Protein AF-A0A8T0PDH7-F1 (afdb_monomer_lite)

Radius of gyration: 17.29 Å; chains: 1; bounding box: 43×52×40 Å

pLDDT: mean 85.31, std 11.04, range [51.62, 98.0]

Foldseek 3Di:
DKDWQWKFWPFFQDPPPFWWKADFKFKQAPVGRDGFTQAHGDLVGTDTAGPVGRTGHTDDTPDDRHHDFKIKIFDWMWTDDDDDPDDIGTPDGDIDIDTQPPQALDWDWDWDDDPGTIMIITMHHHPDDDDDDDDDDDDDPDDDDDWDWDDDPSDPDTRTPD

Organism: Panicum virgatum (NCBI:txid38727)

Secondary structure (DSSP, 8-state):
-EEEEEEEEEEES----SEEEEEEEEEE-SS--S-EEEEEE-TTSPEEEBTTB-BPPPPPPSS-B--SSEEEEEEEEEEEP-SSSPPPEEEEEEEEEEE-TT-BT-EEEEEEE-SSEEEEEEEEE-SS------------SS------EEEETTEEEEEE--

Structure (mmCIF, N/CA/C/O backbone):
data_AF-A0A8T0PDH7-F1
#
_entry.id   AF-A0A8T0PDH7-F1
#
loop_
_atom_site.group_PDB
_atom_site.id
_atom_site.type_symbol
_atom_site.label_atom_id
_atom_site.label_alt_id
_atom_site.label_comp_id
_atom_site.label_asym_id
_atom_site.label_entity_id
_atom_site.label_seq_id
_atom_site.pdbx_PDB_ins_code
_atom_site.Cartn_x
_atom_site.Cartn_y
_atom_site.Cartn_z
_atom_site.occupancy
_atom_site.B_iso_or_equiv
_atom_site.auth_seq_id
_atom_site.auth_comp_id
_atom_site.auth_asym_id
_atom_site.auth_atom_id
_atom_site.pdbx_PDB_model_num
ATOM 1 N N . MET A 1 1 ? 9.933 -1.191 -13.077 1.00 88.06 1 MET A N 1
ATOM 2 C CA . MET A 1 1 ? 8.980 -1.828 -12.136 1.00 88.06 1 MET A CA 1
ATOM 3 C C . MET A 1 1 ? 9.117 -1.206 -10.761 1.00 88.06 1 MET A C 1
ATOM 5 O O . MET A 1 1 ? 10.216 -0.822 -10.402 1.00 88.06 1 MET A O 1
ATOM 9 N N . MET A 1 2 ? 8.045 -1.130 -9.988 1.00 91.00 2 MET A N 1
ATOM 10 C CA . MET A 1 2 ? 8.053 -0.703 -8.592 1.00 91.00 2 MET A CA 1
ATOM 11 C C . MET A 1 2 ? 7.780 -1.901 -7.677 1.00 91.00 2 MET A C 1
ATOM 13 O O . MET A 1 2 ? 7.012 -2.795 -8.032 1.00 91.00 2 MET A O 1
ATOM 17 N N . GLN A 1 3 ? 8.402 -1.910 -6.501 1.00 90.19 3 GLN A N 1
ATOM 18 C CA . GLN A 1 3 ? 8.129 -2.870 -5.437 1.00 90.19 3 GLN A CA 1
ATOM 19 C C . GLN A 1 3 ? 7.955 -2.136 -4.109 1.00 90.19 3 GLN A C 1
ATOM 21 O O . GLN A 1 3 ? 8.784 -1.297 -3.765 1.00 90.19 3 GLN A O 1
ATOM 26 N N . VAL A 1 4 ? 6.887 -2.460 -3.377 1.00 92.19 4 VAL A N 1
ATOM 27 C CA . VAL A 1 4 ? 6.628 -1.964 -2.017 1.00 92.19 4 VAL A CA 1
ATOM 28 C C . VAL A 1 4 ? 7.045 -3.036 -1.016 1.00 92.19 4 VAL A C 1
ATOM 30 O O . VAL A 1 4 ? 6.654 -4.194 -1.155 1.00 92.19 4 VAL A O 1
ATOM 33 N N . PHE A 1 5 ? 7.839 -2.652 -0.021 1.00 90.44 5 PHE A N 1
ATOM 34 C CA . PHE A 1 5 ? 8.384 -3.546 1.005 1.00 90.44 5 PHE A CA 1
ATOM 35 C C . PHE A 1 5 ? 7.701 -3.390 2.355 1.00 90.44 5 PHE A C 1
ATOM 37 O O . PHE A 1 5 ? 7.649 -4.346 3.126 1.00 90.44 5 PHE A O 1
ATOM 44 N N . SER A 1 6 ? 7.195 -2.197 2.666 1.00 92.69 6 SER A N 1
ATOM 45 C CA . SER A 1 6 ? 6.523 -1.941 3.935 1.00 92.69 6 SER A CA 1
ATOM 46 C C . SER A 1 6 ? 5.495 -0.820 3.808 1.00 92.69 6 SER A C 1
ATOM 48 O O . SER A 1 6 ? 5.633 0.078 2.978 1.00 92.69 6 SER A O 1
ATOM 50 N N . LEU A 1 7 ? 4.466 -0.892 4.651 1.00 95.56 7 LEU A N 1
ATOM 51 C CA . LEU A 1 7 ? 3.530 0.188 4.942 1.00 95.56 7 LEU A CA 1
ATOM 52 C C . LEU A 1 7 ? 3.415 0.273 6.461 1.00 95.56 7 LEU A C 1
ATOM 54 O O . LEU A 1 7 ? 3.120 -0.732 7.111 1.00 95.56 7 LEU A O 1
ATOM 58 N N . ARG A 1 8 ? 3.706 1.434 7.046 1.00 93.94 8 ARG A N 1
ATOM 59 C CA . ARG A 1 8 ? 3.781 1.595 8.503 1.00 93.94 8 ARG A CA 1
ATOM 60 C C . ARG A 1 8 ? 3.189 2.922 8.929 1.00 93.94 8 ARG A C 1
ATOM 62 O O . ARG A 1 8 ? 3.525 3.956 8.365 1.00 93.94 8 ARG A O 1
ATOM 69 N N . LEU A 1 9 ? 2.364 2.908 9.966 1.00 92.00 9 LEU A N 1
ATOM 70 C CA . LEU A 1 9 ? 1.959 4.142 10.627 1.00 92.00 9 LEU A CA 1
ATOM 71 C C . LEU A 1 9 ? 3.124 4.606 11.501 1.00 92.00 9 LEU A C 1
ATOM 73 O O . LEU A 1 9 ? 3.554 3.884 12.395 1.00 92.00 9 LEU A O 1
ATOM 77 N N . SER A 1 10 ? 3.683 5.778 11.226 1.00 83.69 10 SER A N 1
ATOM 78 C CA . SER A 1 10 ? 4.801 6.331 12.001 1.00 83.69 10 SER A CA 1
ATOM 79 C C . SER A 1 10 ? 4.338 7.337 13.052 1.00 83.69 10 SER A C 1
ATOM 81 O O . SER A 1 10 ? 4.999 7.521 14.073 1.00 83.69 10 SER A O 1
ATOM 83 N N . SER A 1 11 ? 3.165 7.937 12.850 1.00 77.44 11 SER A N 1
ATOM 84 C CA . SER A 1 11 ? 2.490 8.781 13.832 1.00 77.44 11 SER A CA 1
ATOM 85 C C . SER A 1 11 ? 0.979 8.629 13.703 1.00 77.44 11 SER A C 1
ATOM 87 O O . SER A 1 11 ? 0.453 8.558 12.593 1.00 77.44 11 SER A O 1
ATOM 89 N N . TYR A 1 12 ? 0.292 8.605 14.841 1.00 78.44 12 TYR A N 1
ATOM 90 C CA . TYR A 1 12 ? -1.159 8.715 14.941 1.00 78.44 12 TYR A CA 1
ATOM 91 C C . TYR A 1 12 ? -1.484 9.518 16.205 1.00 78.44 12 TYR A C 1
ATOM 93 O O . TYR A 1 12 ? -0.990 9.182 17.287 1.00 78.44 12 TYR A O 1
ATOM 101 N N . LYS A 1 13 ? -2.241 10.618 16.076 1.00 70.75 13 LYS A N 1
ATOM 102 C CA . LYS A 1 13 ? -2.483 11.549 17.196 1.00 70.75 13 LYS A CA 1
ATOM 103 C C . LYS A 1 13 ? -3.202 10.893 18.376 1.00 70.75 13 LYS A C 1
ATOM 105 O O . LYS A 1 13 ? -2.890 11.221 19.522 1.00 70.75 13 LYS A O 1
ATOM 110 N N . SER A 1 14 ? -4.127 9.966 18.124 1.00 68.81 14 SER A N 1
ATOM 111 C CA . SER A 1 14 ? -4.799 9.229 19.196 1.00 68.81 14 SER A CA 1
ATOM 112 C C . SER A 1 14 ? -3.942 8.043 19.655 1.00 68.81 14 SER A C 1
ATOM 114 O O . SER A 1 14 ? -3.589 7.164 18.878 1.00 68.81 14 SER A O 1
ATOM 116 N N . LYS A 1 15 ? -3.583 7.998 20.942 1.00 66.44 15 LYS A N 1
ATOM 117 C CA . LYS A 1 15 ? -2.743 6.925 21.520 1.00 66.44 15 LYS A CA 1
ATOM 118 C C . LYS A 1 15 ? -3.544 5.733 22.060 1.00 66.44 15 LYS A C 1
ATOM 120 O O . LYS A 1 15 ? -3.002 4.926 22.811 1.00 66.44 15 LYS A O 1
ATOM 125 N N . SER A 1 16 ? -4.822 5.612 21.711 1.00 80.88 16 SER A N 1
ATOM 126 C CA . SER A 1 16 ? -5.702 4.541 22.191 1.00 80.88 16 SER A CA 1
ATOM 127 C C . SER A 1 16 ? -5.517 3.239 21.396 1.00 80.88 16 SER A C 1
ATOM 129 O O . SER A 1 16 ? -6.411 2.823 20.664 1.00 80.88 16 SER A O 1
ATOM 131 N N . TYR A 1 17 ? -4.347 2.609 21.503 1.00 86.81 17 TYR A N 1
ATOM 132 C CA . TYR A 1 17 ? -4.124 1.277 20.933 1.00 86.81 17 TYR A CA 1
ATOM 133 C C . TYR A 1 17 ? -4.795 0.186 21.794 1.00 86.81 17 TYR A C 1
ATOM 135 O O . TYR A 1 17 ? -4.898 0.357 23.010 1.00 86.81 17 TYR A O 1
ATOM 143 N N . PRO A 1 18 ? -5.195 -0.958 21.208 1.00 90.88 18 PRO A N 1
ATOM 144 C CA . PRO A 1 18 ? -5.134 -1.283 19.782 1.00 90.88 18 PRO A CA 1
ATOM 145 C C . PRO A 1 18 ? -6.194 -0.537 18.960 1.00 90.88 18 PRO A C 1
ATOM 147 O O . PRO A 1 18 ? -7.268 -0.215 19.461 1.00 90.88 18 PRO A O 1
ATOM 150 N N . ILE A 1 19 ? -5.896 -0.300 17.682 1.00 91.12 19 ILE A N 1
ATOM 151 C CA . ILE A 1 19 ? -6.835 0.303 16.726 1.00 91.12 19 ILE A CA 1
ATOM 152 C C . ILE A 1 19 ? -7.163 -0.677 15.603 1.00 91.12 19 ILE A C 1
ATOM 154 O O . ILE A 1 19 ? -6.291 -1.397 15.121 1.00 91.12 19 ILE A O 1
ATOM 158 N N . SER A 1 20 ? -8.426 -0.702 15.181 1.00 94.12 20 SER A N 1
ATOM 159 C CA . SER A 1 20 ? -8.892 -1.530 14.065 1.00 94.12 20 SER A CA 1
ATOM 160 C C . SER A 1 20 ? -8.883 -0.718 12.777 1.00 94.12 20 SER A C 1
ATOM 162 O O . SER A 1 20 ? -9.651 0.228 12.656 1.00 94.12 20 SER A O 1
ATOM 164 N N . ILE A 1 21 ? -8.038 -1.079 11.814 1.00 94.88 21 ILE A N 1
ATOM 165 C CA . ILE A 1 21 ? -7.848 -0.333 10.566 1.00 94.88 21 ILE A CA 1
ATOM 166 C C . ILE A 1 21 ? -8.411 -1.098 9.377 1.00 94.88 21 ILE A C 1
ATOM 168 O O . ILE A 1 21 ? -8.170 -2.295 9.216 1.00 94.88 21 ILE A O 1
ATOM 172 N N . TYR A 1 22 ? -9.114 -0.394 8.500 1.00 97.50 22 TYR A N 1
ATOM 173 C CA . TYR A 1 22 ? -9.543 -0.913 7.207 1.00 97.50 22 TYR A CA 1
ATOM 174 C C . TYR A 1 22 ? -9.342 0.127 6.102 1.00 97.50 22 TYR A C 1
ATOM 176 O O . TYR A 1 22 ? -8.929 1.257 6.360 1.00 97.50 22 TYR A O 1
ATOM 184 N N . GLY A 1 23 ? -9.602 -0.279 4.862 1.00 97.94 23 GLY A N 1
ATOM 185 C CA . GLY A 1 23 ? -9.467 0.560 3.681 1.00 97.94 23 GLY A CA 1
ATOM 186 C C . GLY A 1 23 ? -8.481 -0.018 2.674 1.00 97.94 23 GLY A C 1
ATOM 187 O O . GLY A 1 23 ? -8.239 -1.231 2.628 1.00 97.94 23 GLY A O 1
ATOM 188 N N . ILE A 1 24 ? -7.925 0.854 1.841 1.00 98.00 24 ILE A N 1
ATOM 189 C CA . ILE A 1 24 ? -7.086 0.489 0.709 1.00 98.00 24 ILE A CA 1
ATOM 190 C C . ILE A 1 24 ? -5.793 1.304 0.658 1.00 98.00 24 ILE A C 1
ATOM 192 O O . ILE A 1 24 ? -5.743 2.490 0.970 1.00 98.00 24 ILE A O 1
ATOM 196 N N . PHE A 1 25 ? -4.752 0.638 0.176 1.00 97.75 25 PHE A N 1
ATOM 197 C CA . PHE A 1 25 ? -3.587 1.261 -0.432 1.00 97.75 25 PHE A CA 1
ATOM 198 C C . PHE A 1 25 ? -3.381 0.574 -1.777 1.00 97.75 25 PHE A C 1
ATOM 200 O O . PHE A 1 25 ? -3.141 -0.639 -1.829 1.00 97.75 25 PHE A O 1
ATOM 207 N N . ALA A 1 26 ? -3.483 1.321 -2.869 1.00 97.56 26 ALA A N 1
ATOM 208 C CA . ALA A 1 26 ? -3.313 0.794 -4.212 1.00 97.56 26 ALA A CA 1
ATOM 209 C C . ALA A 1 26 ? -2.304 1.615 -5.009 1.00 97.56 26 ALA A C 1
ATOM 211 O O . ALA A 1 26 ? -2.279 2.839 -4.936 1.00 97.56 26 ALA A O 1
ATOM 212 N N . VAL A 1 27 ? -1.513 0.921 -5.821 1.00 96.44 27 VAL A N 1
ATOM 213 C CA . VAL A 1 27 ? -0.662 1.540 -6.837 1.00 96.44 27 VAL A CA 1
ATOM 214 C C . VAL A 1 27 ? -1.377 1.436 -8.179 1.00 96.44 27 VAL A C 1
ATOM 216 O O . VAL A 1 27 ? -1.875 0.368 -8.548 1.00 96.44 27 VAL A O 1
ATOM 219 N N . ARG A 1 28 ? -1.450 2.543 -8.910 1.00 95.50 28 ARG A N 1
ATOM 220 C CA . ARG A 1 28 ? -1.888 2.601 -10.305 1.00 95.50 28 ARG A CA 1
ATOM 221 C C . ARG A 1 28 ? -0.660 2.882 -11.159 1.00 95.50 28 ARG A C 1
ATOM 223 O O . ARG A 1 28 ? -0.019 3.919 -11.012 1.00 95.50 28 ARG A O 1
ATOM 230 N N . ASP A 1 29 ? -0.327 1.894 -11.976 1.00 92.00 29 ASP A N 1
ATOM 231 C CA . ASP A 1 29 ? 0.871 1.850 -12.808 1.00 92.00 29 ASP A CA 1
ATOM 232 C C . ASP A 1 29 ? 0.570 2.288 -14.255 1.00 92.00 29 ASP A C 1
ATOM 234 O O . ASP A 1 29 ? -0.598 2.337 -14.655 1.00 92.00 29 ASP A O 1
ATOM 238 N N . ASP A 1 30 ? 1.610 2.597 -15.032 1.00 90.38 30 ASP A N 1
ATOM 239 C CA . ASP A 1 30 ? 1.486 3.132 -16.397 1.00 90.38 30 ASP A CA 1
ATOM 240 C C . ASP A 1 30 ? 0.932 2.101 -17.391 1.00 90.38 30 ASP A C 1
ATOM 242 O O . ASP A 1 30 ? 0.250 2.451 -18.354 1.00 90.38 30 ASP A O 1
ATOM 246 N N . LEU A 1 31 ? 1.224 0.813 -17.175 1.00 89.69 31 LEU A N 1
ATOM 247 C CA . LEU A 1 31 ? 0.825 -0.251 -18.099 1.00 89.69 31 LEU A CA 1
ATOM 248 C C . LEU A 1 31 ? -0.675 -0.539 -18.006 1.00 89.69 31 LEU A C 1
ATOM 250 O O . LEU A 1 31 ? -1.337 -0.808 -19.010 1.00 89.69 31 LEU A O 1
ATOM 254 N N . LYS A 1 32 ? -1.216 -0.526 -16.789 1.00 87.06 32 LYS A N 1
ATOM 255 C CA . LYS A 1 32 ? -2.630 -0.754 -16.508 1.00 87.06 32 LYS A CA 1
ATOM 256 C C . LYS A 1 32 ? -3.033 0.110 -15.309 1.00 87.06 32 LYS A C 1
ATOM 258 O O . LYS A 1 32 ? -2.916 -0.355 -14.177 1.00 87.06 32 LYS A O 1
ATOM 263 N N . PRO A 1 33 ? -3.621 1.302 -15.511 1.00 85.81 33 PRO A N 1
ATOM 264 C CA . PRO A 1 33 ? -3.909 2.266 -14.437 1.00 85.81 33 PRO A CA 1
ATOM 265 C C . PRO A 1 33 ? -5.124 1.894 -13.554 1.00 85.81 33 PRO A C 1
ATOM 267 O O . PRO A 1 33 ? -5.828 2.751 -13.012 1.00 85.81 33 PRO A O 1
ATOM 270 N N . LEU A 1 34 ? -5.395 0.595 -13.391 1.00 93.62 34 LEU A N 1
ATOM 271 C CA . LEU A 1 34 ? -6.356 0.058 -12.427 1.00 93.62 34 LEU A CA 1
ATOM 272 C C . LEU A 1 34 ? -5.675 -0.170 -11.075 1.00 93.62 34 LEU A C 1
ATOM 274 O O . LEU A 1 34 ? -4.476 -0.438 -11.019 1.00 93.62 34 LEU A O 1
ATOM 278 N N . ARG A 1 35 ? -6.451 -0.154 -9.988 1.00 96.38 35 ARG A N 1
ATOM 279 C CA . ARG A 1 35 ? -5.943 -0.413 -8.632 1.00 96.38 35 ARG A CA 1
ATOM 280 C C . ARG A 1 35 ? -5.175 -1.739 -8.573 1.00 96.38 35 ARG A C 1
ATOM 282 O O . ARG A 1 35 ? -5.723 -2.799 -8.882 1.00 96.38 35 ARG A O 1
ATOM 289 N N . ASN A 1 36 ? -3.911 -1.680 -8.173 1.00 95.44 36 ASN A N 1
ATOM 290 C CA . ASN A 1 36 ? -3.124 -2.832 -7.758 1.00 95.44 36 ASN A CA 1
ATOM 291 C C . ASN A 1 36 ? -2.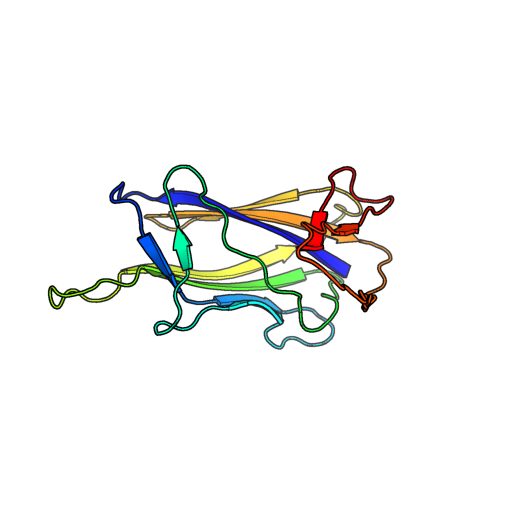928 -2.752 -6.244 1.00 95.44 36 ASN A C 1
ATOM 293 O O . ASN A 1 36 ? -2.160 -1.926 -5.751 1.00 95.44 36 ASN A O 1
ATOM 297 N N . TYR A 1 37 ? -3.704 -3.539 -5.504 1.00 96.38 37 TYR A N 1
ATOM 298 C CA . TYR A 1 37 ? -3.791 -3.412 -4.054 1.00 96.38 37 TYR A CA 1
ATOM 299 C C . TYR A 1 37 ? -2.539 -3.944 -3.362 1.00 96.38 37 TYR A C 1
ATOM 301 O O . TYR A 1 37 ? -2.219 -5.124 -3.478 1.00 96.38 37 TYR A O 1
ATOM 309 N N . VAL A 1 38 ? -1.903 -3.079 -2.579 1.00 95.56 38 VAL A N 1
ATOM 310 C CA . VAL A 1 38 ? -0.826 -3.423 -1.643 1.00 95.56 38 VAL A CA 1
ATOM 311 C C . VAL A 1 38 ? -1.390 -3.622 -0.238 1.00 95.56 38 VAL A C 1
ATOM 313 O O . VAL A 1 38 ? -0.930 -4.485 0.498 1.00 95.56 38 VAL A O 1
ATOM 316 N N . PHE A 1 39 ? -2.445 -2.887 0.111 1.00 97.00 39 PHE A N 1
ATOM 317 C CA . PHE A 1 39 ? -3.278 -3.125 1.286 1.00 97.00 39 PHE A CA 1
ATOM 318 C C . PHE A 1 39 ? -4.747 -3.071 0.857 1.00 97.00 39 PHE A C 1
ATOM 320 O O . PHE A 1 39 ? -5.133 -2.226 0.048 1.00 97.00 39 PHE A O 1
ATOM 327 N N . ASN A 1 40 ? -5.563 -4.001 1.350 1.00 97.00 40 ASN A N 1
ATOM 328 C CA . ASN A 1 40 ? -7.000 -4.029 1.082 1.00 97.00 40 ASN A CA 1
ATOM 329 C C . ASN A 1 40 ? -7.718 -4.814 2.180 1.00 97.00 40 ASN A C 1
ATOM 331 O O . ASN A 1 40 ? -7.631 -6.045 2.225 1.00 97.00 40 ASN A O 1
ATOM 335 N N . ARG A 1 41 ? -8.420 -4.103 3.057 1.00 97.69 41 ARG A N 1
ATOM 336 C CA . ARG A 1 41 ? -9.242 -4.669 4.127 1.00 97.69 41 ARG A CA 1
ATOM 337 C C . ARG A 1 41 ? -10.609 -4.002 4.099 1.00 97.69 41 ARG A C 1
ATOM 339 O O . ARG A 1 41 ? -10.697 -2.780 4.051 1.00 97.69 41 ARG A O 1
ATOM 346 N N . SER A 1 42 ? -11.673 -4.799 4.118 1.00 97.12 42 SER A N 1
ATOM 347 C CA . SER A 1 42 ? -13.027 -4.266 4.271 1.00 97.12 42 SER A CA 1
ATOM 348 C C . SER A 1 42 ? -13.274 -3.866 5.724 1.00 97.12 42 SER A C 1
ATOM 350 O O . SER A 1 42 ? -12.606 -4.359 6.634 1.00 97.12 42 SER A O 1
ATOM 352 N N . ARG A 1 43 ? -14.279 -3.017 5.953 1.00 95.69 43 ARG A N 1
ATOM 353 C CA . ARG A 1 43 ? -14.722 -2.640 7.303 1.00 95.69 43 ARG A CA 1
ATOM 354 C C . ARG A 1 43 ? -15.105 -3.846 8.170 1.00 95.69 43 ARG A C 1
ATOM 356 O O . ARG A 1 43 ? -14.894 -3.823 9.381 1.00 95.69 43 ARG A O 1
ATOM 363 N N . ASP A 1 44 ? -15.646 -4.897 7.554 1.00 95.56 44 ASP A N 1
ATOM 364 C CA . ASP A 1 44 ? -16.060 -6.127 8.244 1.00 95.56 44 ASP A CA 1
ATOM 365 C C . ASP A 1 44 ? -14.879 -7.040 8.607 1.00 95.56 44 ASP A C 1
ATOM 367 O O . ASP A 1 44 ? -15.017 -7.927 9.444 1.00 95.56 44 ASP A O 1
ATOM 371 N N . ASN A 1 45 ? -13.710 -6.817 8.001 1.00 95.56 45 ASN A N 1
ATOM 372 C CA . ASN A 1 45 ? -12.484 -7.569 8.257 1.00 95.56 45 ASN A CA 1
ATOM 373 C C . ASN A 1 45 ? -11.282 -6.616 8.424 1.00 95.56 45 ASN A C 1
ATOM 375 O O . ASN A 1 45 ? -10.367 -6.637 7.589 1.00 95.56 45 ASN A O 1
ATOM 379 N N . PRO A 1 46 ? -11.292 -5.746 9.454 1.00 96.12 46 PRO A N 1
ATOM 380 C CA . PRO A 1 46 ? -10.203 -4.815 9.709 1.00 96.12 46 PRO A CA 1
ATOM 381 C C . PRO A 1 46 ? -8.971 -5.557 10.244 1.00 96.12 46 PRO A C 1
ATOM 383 O O . PRO A 1 46 ? -9.062 -6.671 10.762 1.00 96.12 46 PRO A O 1
ATOM 386 N N . VAL A 1 47 ? -7.804 -4.924 10.156 1.00 94.75 47 VAL A N 1
ATOM 387 C CA . VAL A 1 47 ? -6.596 -5.375 10.854 1.00 94.75 47 VAL A CA 1
ATOM 388 C C . VAL A 1 47 ? -6.466 -4.649 12.190 1.00 94.75 47 VAL A C 1
ATOM 390 O O . VAL A 1 47 ? -6.598 -3.431 12.251 1.00 94.75 47 VAL A O 1
ATOM 393 N N . MET A 1 48 ? -6.183 -5.388 13.260 1.00 93.88 48 MET A N 1
ATOM 394 C CA . MET A 1 48 ? -5.832 -4.795 14.550 1.00 93.88 48 MET A CA 1
ATOM 395 C C . MET A 1 48 ? -4.353 -4.409 14.562 1.00 93.88 48 MET A C 1
ATOM 397 O O . MET A 1 48 ? -3.486 -5.248 14.322 1.00 93.88 48 MET A O 1
ATOM 401 N N . ILE A 1 49 ? -4.077 -3.141 14.846 1.00 91.75 49 ILE A N 1
ATOM 402 C CA . ILE A 1 49 ? -2.734 -2.581 14.984 1.00 91.75 49 ILE A CA 1
ATOM 403 C C . ILE A 1 49 ? -2.480 -2.285 16.458 1.00 91.75 49 ILE A C 1
ATOM 405 O O . ILE A 1 49 ? -3.308 -1.671 17.135 1.00 91.75 49 ILE A O 1
ATOM 409 N N . HIS A 1 50 ? -1.325 -2.725 16.945 1.00 90.31 50 HIS A N 1
ATOM 410 C CA . HIS A 1 50 ? -0.892 -2.578 18.330 1.00 90.31 50 HIS A CA 1
ATOM 411 C C . HIS A 1 50 ? 0.272 -1.585 18.413 1.00 90.31 50 HIS A C 1
ATOM 413 O O . HIS A 1 50 ? 0.948 -1.314 17.424 1.00 90.31 50 HIS A O 1
ATOM 419 N N . GLN A 1 51 ? 0.517 -1.017 19.593 1.00 85.88 51 GLN A N 1
ATOM 420 C CA . GLN A 1 51 ? 1.530 0.030 19.763 1.00 85.88 51 GLN A CA 1
ATOM 421 C C . GLN A 1 51 ? 2.968 -0.453 19.485 1.00 85.88 51 GLN A C 1
ATOM 423 O O . GLN A 1 51 ? 3.824 0.335 19.090 1.00 85.88 51 GLN A O 1
ATOM 428 N N . ASP A 1 52 ? 3.237 -1.738 19.697 1.00 83.69 52 ASP A N 1
ATOM 429 C CA . ASP A 1 52 ? 4.511 -2.413 19.436 1.00 83.69 52 ASP A CA 1
ATOM 430 C C . ASP A 1 52 ? 4.739 -2.722 17.946 1.00 83.69 52 ASP A C 1
ATOM 432 O O . ASP A 1 52 ? 5.886 -2.821 17.507 1.00 83.69 52 ASP A O 1
ATOM 436 N N . SER A 1 53 ? 3.668 -2.820 17.152 1.00 84.69 53 SER A N 1
ATOM 437 C CA . SER A 1 53 ? 3.733 -3.087 15.716 1.00 84.69 53 SER A CA 1
ATOM 438 C C . SER A 1 53 ? 2.738 -2.237 14.936 1.00 84.69 53 SER A C 1
ATOM 440 O O . SER A 1 53 ? 1.555 -2.550 14.831 1.00 84.69 53 SER A O 1
ATOM 442 N N . LEU A 1 54 ? 3.264 -1.181 14.315 1.00 90.25 54 LEU A N 1
ATOM 443 C CA . LEU A 1 54 ? 2.504 -0.234 13.495 1.00 90.25 54 LEU A CA 1
ATOM 444 C C . LEU A 1 54 ? 2.499 -0.586 11.997 1.00 90.25 54 LEU A C 1
ATOM 446 O O . LEU A 1 54 ? 2.200 0.259 11.153 1.00 90.25 54 LEU A O 1
ATOM 450 N N . ALA A 1 55 ? 2.898 -1.810 11.646 1.00 92.12 55 ALA A N 1
ATOM 451 C CA . ALA A 1 55 ? 2.980 -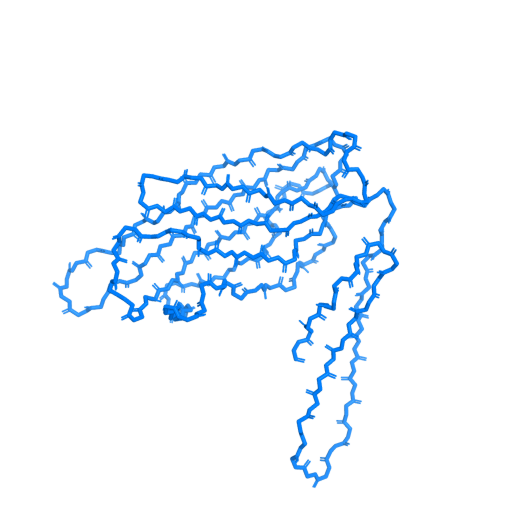2.259 10.262 1.00 92.12 55 ALA A CA 1
ATOM 452 C C . ALA A 1 55 ? 1.613 -2.726 9.748 1.00 92.12 55 ALA A C 1
ATOM 454 O O . ALA A 1 55 ? 0.957 -3.566 10.363 1.00 92.12 55 ALA A O 1
ATOM 455 N N . LEU A 1 56 ? 1.213 -2.224 8.581 1.00 93.88 56 LEU A N 1
ATOM 456 C CA . LEU A 1 56 ? 0.060 -2.743 7.861 1.00 93.88 56 LEU A CA 1
ATOM 457 C C . LEU A 1 56 ? 0.475 -4.010 7.097 1.00 93.88 56 LEU A C 1
ATOM 459 O O . LEU A 1 56 ? 1.496 -3.996 6.402 1.00 93.88 56 LEU A O 1
ATOM 463 N N . PRO A 1 57 ? -0.297 -5.108 7.184 1.00 92.31 57 PRO A N 1
ATOM 464 C CA . PRO A 1 57 ? 0.019 -6.334 6.469 1.00 92.31 57 PRO A CA 1
ATOM 465 C C . PRO A 1 57 ? -0.103 -6.107 4.964 1.00 92.31 57 PRO A C 1
ATOM 467 O O . PRO A 1 57 ? -1.178 -5.770 4.459 1.00 92.31 57 PRO A O 1
ATOM 470 N N . LEU A 1 58 ? 0.995 -6.328 4.249 1.00 92.38 58 LEU A N 1
ATOM 471 C CA . LEU A 1 58 ? 0.998 -6.240 2.798 1.00 92.38 58 LEU A CA 1
ATOM 472 C C . LEU A 1 58 ? 0.252 -7.423 2.186 1.00 92.38 58 LEU A C 1
ATOM 474 O O . LEU A 1 58 ? 0.294 -8.553 2.675 1.00 92.38 58 LEU A O 1
ATOM 478 N N . ARG A 1 59 ? -0.410 -7.154 1.069 1.00 88.38 59 ARG A N 1
ATOM 479 C CA . ARG A 1 59 ? -0.967 -8.152 0.170 1.00 88.38 59 ARG A CA 1
ATOM 480 C C . ARG A 1 59 ? -0.017 -8.333 -1.007 1.00 88.38 59 ARG A C 1
ATOM 482 O O . ARG A 1 59 ? 0.551 -7.360 -1.496 1.00 88.38 59 ARG A O 1
ATOM 489 N N . SER A 1 60 ? 0.088 -9.562 -1.508 1.00 83.88 60 SER A N 1
ATOM 490 C CA . SER A 1 60 ? 0.696 -9.815 -2.812 1.00 83.88 60 SER A CA 1
ATOM 491 C C . SER A 1 60 ? -0.041 -9.000 -3.885 1.00 83.88 60 SER A C 1
ATOM 493 O O . SER A 1 60 ? -1.258 -9.176 -4.038 1.00 83.88 60 SER A O 1
ATOM 495 N N . PRO A 1 61 ? 0.657 -8.111 -4.613 1.00 86.12 61 PRO A N 1
ATOM 496 C CA . PRO A 1 61 ? 0.078 -7.415 -5.752 1.00 86.12 61 PRO A CA 1
ATOM 497 C C . PRO A 1 61 ? -0.484 -8.423 -6.757 1.00 86.12 61 PRO A C 1
ATOM 499 O O . PRO A 1 61 ? 0.039 -9.525 -6.900 1.00 86.12 61 PRO A O 1
ATOM 502 N N . CYS A 1 62 ? -1.542 -8.056 -7.477 1.00 88.12 62 CYS A N 1
ATOM 503 C CA . CYS A 1 62 ? -2.131 -8.948 -8.483 1.00 88.12 62 CYS A CA 1
ATOM 504 C C . CYS A 1 62 ? -1.303 -9.020 -9.778 1.00 88.12 62 CYS A C 1
ATOM 506 O O . CYS A 1 62 ? -1.658 -9.775 -10.682 1.00 88.12 62 CYS A O 1
ATOM 508 N N . ARG A 1 63 ? -0.311 -8.135 -9.910 1.00 89.25 63 ARG A N 1
ATOM 509 C CA . ARG A 1 63 ? 0.605 -7.996 -11.045 1.00 89.25 63 ARG A CA 1
ATOM 510 C C . ARG A 1 63 ? 1.810 -7.138 -10.648 1.00 89.25 63 ARG A C 1
ATOM 512 O O . ARG A 1 63 ? 1.733 -6.367 -9.685 1.00 89.25 63 ARG A O 1
ATOM 519 N N . GLY A 1 64 ? 2.849 -7.142 -11.470 1.00 88.44 64 GLY A N 1
ATOM 520 C CA . GLY A 1 64 ? 3.973 -6.222 -11.396 1.00 88.44 64 GLY A CA 1
ATOM 521 C C . GLY A 1 64 ? 3.530 -4.776 -11.616 1.00 88.44 64 GLY A C 1
ATOM 522 O O . GLY A 1 64 ? 2.693 -4.485 -12.469 1.00 88.44 64 GLY A O 1
ATOM 523 N N . MET A 1 65 ? 4.099 -3.854 -10.841 1.00 91.50 65 MET A N 1
ATOM 524 C CA . MET A 1 65 ? 3.817 -2.422 -10.961 1.00 91.50 65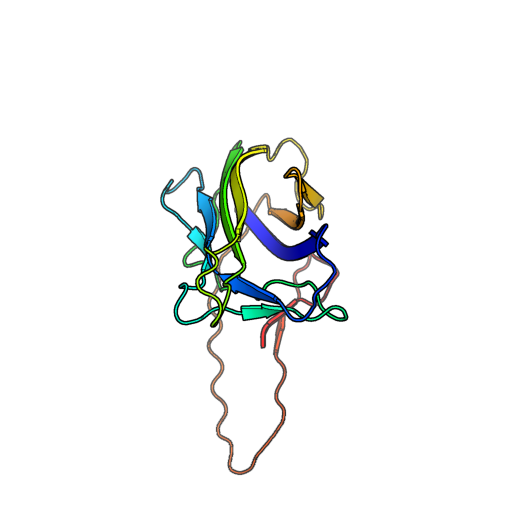 MET A CA 1
ATOM 525 C C . MET A 1 65 ? 4.769 -1.818 -11.996 1.00 91.50 65 MET A C 1
ATOM 527 O O . MET A 1 65 ? 5.954 -1.620 -11.718 1.00 91.50 65 MET A O 1
ATOM 531 N N . TYR A 1 66 ? 4.291 -1.580 -13.214 1.00 91.00 66 TYR A N 1
ATOM 532 C CA . TYR A 1 66 ? 5.105 -1.026 -14.297 1.00 91.00 66 TYR A CA 1
ATOM 533 C C . TYR A 1 66 ? 5.101 0.507 -14.277 1.00 91.00 66 TYR A C 1
ATOM 535 O O . TYR A 1 66 ? 4.096 1.136 -14.581 1.00 91.00 66 TYR A O 1
ATOM 543 N N . VAL A 1 67 ? 6.237 1.097 -13.917 1.00 90.50 67 VAL A N 1
ATOM 544 C CA . VAL A 1 67 ? 6.404 2.550 -13.794 1.00 90.50 67 VAL A CA 1
ATOM 545 C C . VAL A 1 67 ? 7.511 2.982 -14.743 1.00 90.50 67 VAL A C 1
ATOM 547 O O . VAL A 1 67 ? 8.631 2.471 -14.620 1.00 90.50 67 VAL A O 1
ATOM 550 N N . VAL A 1 68 ? 7.173 3.854 -15.693 1.00 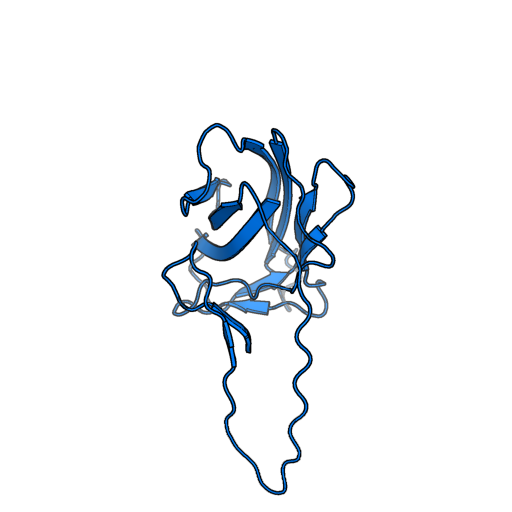87.69 68 VAL A N 1
ATOM 551 C CA . VAL A 1 68 ? 8.091 4.489 -16.649 1.00 87.69 68 VAL A CA 1
ATOM 552 C C . VAL A 1 68 ? 8.547 5.831 -16.109 1.00 87.69 68 VAL A C 1
ATOM 554 O O . VAL A 1 68 ? 9.745 6.081 -16.057 1.00 87.69 68 VAL A O 1
ATOM 557 N N . ASP A 1 69 ? 7.589 6.661 -15.702 1.00 86.81 69 ASP A N 1
ATOM 558 C CA . ASP A 1 69 ? 7.850 7.990 -15.149 1.00 86.81 69 ASP A CA 1
ATOM 559 C C . ASP A 1 69 ? 7.250 8.085 -13.750 1.00 86.81 69 ASP A C 1
ATOM 561 O O . ASP A 1 69 ? 7.982 8.223 -12.767 1.00 86.81 69 ASP A O 1
ATOM 565 N N . ARG A 1 70 ? 5.930 7.884 -13.639 1.00 90.06 70 ARG A N 1
ATOM 566 C CA . ARG A 1 70 ? 5.179 8.097 -12.400 1.00 90.06 70 ARG A CA 1
ATOM 567 C C . ARG A 1 70 ? 4.260 6.937 -12.061 1.00 90.06 70 ARG A C 1
ATOM 569 O O . ARG A 1 70 ? 3.782 6.217 -12.926 1.00 90.06 70 ARG A O 1
ATOM 576 N N . ALA A 1 71 ? 3.978 6.782 -10.776 1.00 92.38 71 ALA A N 1
ATOM 577 C CA . ALA A 1 71 ? 2.880 5.953 -10.303 1.00 92.38 71 ALA A CA 1
ATOM 578 C C . ALA A 1 71 ? 1.934 6.796 -9.457 1.00 92.38 71 ALA A C 1
ATOM 580 O O . ALA A 1 71 ? 2.373 7.661 -8.698 1.00 92.38 71 ALA A O 1
ATOM 581 N N . LEU A 1 72 ? 0.639 6.506 -9.548 1.00 96.06 72 LEU A N 1
ATOM 582 C CA . LEU A 1 72 ? -0.358 7.120 -8.684 1.00 96.06 72 LEU A CA 1
ATOM 583 C C . LEU A 1 72 ? -0.661 6.176 -7.520 1.00 96.06 72 LEU A C 1
ATOM 585 O O . LEU A 1 72 ? -1.136 5.055 -7.711 1.00 96.06 72 LEU A O 1
ATOM 589 N N . LEU A 1 73 ? -0.390 6.638 -6.309 1.00 96.69 73 LEU A N 1
ATOM 590 C CA . LEU A 1 73 ? -0.812 6.001 -5.074 1.00 96.69 73 LEU A CA 1
ATOM 591 C C . LEU A 1 73 ? -2.227 6.469 -4.752 1.00 96.69 73 LEU A C 1
ATOM 593 O O . LEU A 1 73 ? -2.499 7.666 -4.710 1.00 96.69 73 LEU A O 1
ATOM 597 N N . GLU A 1 74 ? -3.119 5.523 -4.511 1.00 97.62 74 GLU A N 1
ATOM 598 C CA . GLU A 1 74 ? -4.466 5.766 -4.013 1.00 97.62 74 GLU A CA 1
ATOM 599 C C . GLU A 1 74 ? -4.557 5.199 -2.598 1.00 97.62 74 GLU A C 1
ATOM 601 O O . GLU A 1 74 ? -4.399 3.990 -2.396 1.00 97.62 74 GLU A O 1
ATOM 606 N N . VAL A 1 75 ? -4.781 6.080 -1.625 1.00 97.62 75 VAL A N 1
ATOM 607 C CA . VAL A 1 75 ? -4.796 5.745 -0.200 1.00 97.62 75 VAL A CA 1
ATOM 608 C C . VAL A 1 75 ? -6.119 6.194 0.389 1.00 97.62 75 VAL A C 1
ATOM 610 O O . VAL A 1 75 ? -6.461 7.369 0.298 1.00 97.62 75 VAL A O 1
ATOM 613 N N . ASP A 1 76 ? -6.837 5.267 1.009 1.00 97.31 76 ASP A N 1
ATOM 614 C CA . ASP A 1 76 ? -8.047 5.550 1.777 1.00 97.31 76 ASP A CA 1
ATOM 615 C C . ASP A 1 76 ? -8.078 4.604 2.980 1.00 97.31 76 ASP A C 1
ATOM 617 O O . ASP A 1 76 ? -8.294 3.405 2.819 1.00 97.31 76 ASP A O 1
ATOM 621 N N . LEU A 1 77 ? -7.764 5.110 4.170 1.00 96.25 77 LEU A N 1
ATOM 622 C CA . LEU A 1 77 ? -7.588 4.335 5.397 1.00 96.25 77 LEU A CA 1
ATOM 623 C C . LEU A 1 77 ? -8.440 4.913 6.519 1.00 96.25 77 LEU A C 1
ATOM 625 O O . LEU A 1 77 ? -8.494 6.126 6.722 1.00 96.25 77 LEU A O 1
ATOM 629 N N . TRP A 1 78 ? -9.046 4.015 7.286 1.00 95.38 78 TRP A N 1
ATOM 630 C CA . TRP A 1 78 ? -10.032 4.330 8.310 1.00 95.38 78 TRP A CA 1
ATOM 631 C C . TRP A 1 78 ? -9.755 3.546 9.588 1.00 95.38 78 TRP A C 1
ATOM 633 O O . TRP A 1 78 ? -9.365 2.378 9.526 1.00 95.38 78 TRP A O 1
ATOM 643 N N . VAL A 1 79 ? -10.013 4.161 10.742 1.00 93.94 79 VAL A N 1
ATOM 644 C CA . VAL A 1 79 ? -10.135 3.470 12.028 1.00 93.94 79 VAL A CA 1
ATOM 645 C C . VAL A 1 79 ? -11.601 3.145 12.268 1.00 93.94 79 VAL A C 1
ATOM 647 O O . VAL A 1 79 ? -12.445 4.035 12.383 1.00 93.94 79 VAL A O 1
ATOM 650 N N . LYS A 1 80 ? -11.891 1.853 12.394 1.00 93.88 80 LYS A N 1
ATOM 651 C CA . LYS A 1 80 ? -13.195 1.351 12.808 1.00 93.88 80 LYS A CA 1
ATOM 652 C C . LYS A 1 80 ? -13.448 1.702 14.274 1.00 93.88 80 LYS A C 1
ATOM 654 O O . LYS A 1 80 ? -12.607 1.408 15.128 1.00 93.88 80 LYS A O 1
ATOM 659 N N . LYS A 1 81 ? -14.614 2.276 14.566 1.00 90.62 81 LYS A N 1
ATOM 660 C CA . LYS A 1 81 ? -15.121 2.446 15.934 1.00 90.62 81 LYS A CA 1
ATOM 661 C C . LYS A 1 81 ? -16.217 1.410 16.208 1.00 90.62 81 LYS A C 1
ATOM 663 O O . LYS A 1 81 ? -16.956 1.020 15.303 1.00 90.62 81 LYS A O 1
ATOM 668 N N . GLU A 1 82 ? -16.287 0.926 17.446 1.00 81.69 82 GLU A N 1
ATOM 669 C CA . GLU A 1 82 ? -17.245 -0.099 17.878 1.00 81.69 82 GLU A CA 1
ATOM 670 C C . GLU A 1 82 ? -18.128 0.427 19.017 1.00 81.69 82 GLU A C 1
ATOM 672 O O . GLU A 1 82 ? -17.648 1.099 19.926 1.00 81.69 82 GLU A O 1
ATOM 677 N N . GLY A 1 83 ? -19.407 0.043 19.007 1.00 68.06 83 GLY A N 1
ATOM 678 C CA . GLY A 1 83 ? -20.267 0.009 20.198 1.00 68.06 83 GLY A CA 1
ATOM 679 C C . GLY A 1 83 ? -20.881 1.319 20.711 1.00 68.06 83 GLY A C 1
ATOM 680 O O . GLY A 1 83 ? -21.913 1.245 21.371 1.00 68.06 83 GLY A O 1
ATOM 681 N N . ASP A 1 84 ? -20.332 2.497 20.417 1.00 67.50 84 ASP A N 1
ATOM 682 C CA . ASP A 1 84 ? -20.789 3.771 21.014 1.00 67.50 84 ASP A CA 1
ATOM 683 C C . ASP A 1 84 ? -21.597 4.681 20.066 1.00 67.50 84 ASP A C 1
ATOM 685 O O . ASP A 1 84 ? -22.010 5.774 20.450 1.00 67.50 84 ASP A O 1
ATOM 689 N N . GLY A 1 85 ? -21.849 4.236 18.830 1.00 65.44 85 GLY A N 1
ATOM 690 C CA . GLY A 1 85 ? -22.517 5.041 17.803 1.00 65.44 85 GLY A CA 1
ATOM 691 C C . GLY A 1 85 ? -21.631 6.132 17.194 1.00 65.44 85 GLY A C 1
ATOM 692 O O . GLY A 1 85 ? -22.117 6.902 16.362 1.00 65.44 85 GLY A O 1
ATOM 693 N N . SER A 1 86 ? -20.346 6.197 17.566 1.00 78.88 86 SER A N 1
ATOM 694 C CA . SER A 1 86 ? -19.379 7.052 16.887 1.00 78.88 86 SER A CA 1
ATOM 695 C C . SER A 1 86 ? -19.131 6.551 15.466 1.00 78.88 86 SER A C 1
ATOM 697 O O . SER A 1 86 ? -19.106 5.351 15.180 1.00 78.88 86 SER A O 1
ATOM 699 N N . THR A 1 87 ? -18.995 7.498 14.544 1.00 88.44 87 THR A N 1
ATOM 700 C CA . THR A 1 87 ? -18.626 7.190 13.166 1.00 88.44 87 THR A CA 1
ATOM 701 C C . THR A 1 87 ? -17.161 6.790 13.104 1.00 88.44 87 THR A C 1
ATOM 703 O O . THR A 1 87 ? -16.336 7.314 13.854 1.00 88.44 87 THR A O 1
ATOM 706 N N . ASP A 1 88 ? -16.835 5.903 12.167 1.00 93.25 88 ASP A N 1
ATOM 707 C CA . ASP A 1 88 ? -15.445 5.587 11.859 1.00 93.25 88 ASP A CA 1
ATOM 708 C C . ASP A 1 88 ? -14.647 6.860 11.551 1.00 93.25 88 ASP A C 1
ATOM 710 O O . ASP A 1 88 ? -15.161 7.836 11.000 1.00 93.25 88 ASP A O 1
ATOM 714 N N . GLU A 1 89 ? -13.372 6.831 11.911 1.00 91.75 89 GLU A N 1
ATOM 715 C CA . GLU A 1 89 ? -12.468 7.968 11.793 1.00 91.75 89 GLU A CA 1
ATOM 716 C C . GLU A 1 89 ? -11.595 7.790 10.551 1.00 91.75 89 GLU A C 1
ATOM 718 O O . GLU A 1 89 ? -10.894 6.785 10.417 1.00 91.75 89 GLU A O 1
ATOM 723 N N . GLN A 1 90 ? -11.630 8.753 9.632 1.00 92.62 90 GLN A N 1
ATOM 724 C CA . GLN A 1 90 ? -10.787 8.726 8.440 1.00 92.62 90 GLN A CA 1
ATOM 725 C C . GLN A 1 90 ? -9.353 9.129 8.807 1.00 92.62 90 GLN A C 1
ATOM 727 O O . GLN A 1 90 ? -9.119 10.244 9.261 1.00 92.62 90 GLN A O 1
ATOM 732 N N . LEU A 1 91 ? -8.381 8.238 8.590 1.00 92.19 91 LEU A N 1
ATOM 733 C CA . LEU A 1 91 ? -6.961 8.522 8.840 1.00 92.19 91 LEU A CA 1
ATOM 734 C C . LEU A 1 91 ? -6.320 9.266 7.673 1.00 92.19 91 LEU A C 1
ATOM 736 O O . LEU A 1 91 ? -5.571 10.226 7.861 1.00 92.19 91 LEU A O 1
ATOM 740 N N . LEU A 1 92 ? -6.562 8.760 6.466 1.00 94.06 92 LEU A N 1
ATOM 741 C CA . LEU A 1 92 ? -5.933 9.184 5.222 1.00 94.06 92 LEU A CA 1
ATOM 742 C C . LEU A 1 92 ? -6.932 8.970 4.090 1.00 94.06 92 LEU A C 1
ATOM 744 O O . LEU A 1 92 ? -7.467 7.879 3.970 1.00 94.06 92 LEU A O 1
ATOM 748 N N . SER A 1 93 ? -7.136 9.972 3.240 1.00 95.06 93 SER A N 1
ATOM 749 C CA . SER A 1 93 ? -7.857 9.820 1.973 1.00 95.06 93 SER A CA 1
ATOM 750 C C . SER A 1 93 ? -7.269 10.771 0.950 1.00 95.06 93 SER A C 1
ATOM 752 O O . SER A 1 93 ? -7.554 11.970 0.967 1.00 95.06 93 SER A O 1
ATOM 754 N N . MET A 1 94 ? -6.400 10.253 0.089 1.00 95.81 94 MET A N 1
ATOM 755 C CA . MET A 1 94 ? -5.695 11.067 -0.891 1.00 95.81 94 MET A CA 1
ATOM 756 C C . MET A 1 94 ? -5.141 10.258 -2.059 1.00 95.81 94 MET A C 1
ATOM 758 O O . MET A 1 94 ? -4.981 9.037 -2.007 1.00 95.81 94 MET A O 1
ATOM 762 N N . TYR A 1 95 ? -4.784 11.007 -3.096 1.00 95.81 95 TYR A N 1
ATOM 763 C CA . TYR A 1 95 ? -4.012 10.537 -4.229 1.00 95.81 95 TYR A CA 1
ATOM 764 C C . TYR A 1 95 ? -2.630 11.190 -4.190 1.00 95.81 95 TYR A C 1
ATOM 766 O O . TYR A 1 95 ? -2.532 12.402 -4.003 1.00 95.81 95 TYR A O 1
ATOM 774 N N . VAL A 1 96 ? -1.573 10.398 -4.359 1.00 94.88 96 VAL A N 1
ATOM 775 C CA . VAL A 1 96 ? -0.183 10.877 -4.339 1.00 94.88 96 VAL A CA 1
ATOM 776 C C . VAL A 1 96 ? 0.534 10.372 -5.578 1.00 94.88 96 VAL A C 1
ATOM 778 O O . VAL A 1 96 ? 0.582 9.169 -5.813 1.00 94.88 96 VAL A O 1
ATOM 781 N N . GLU A 1 97 ? 1.114 11.272 -6.364 1.00 94.00 97 GLU A N 1
ATOM 782 C CA . GLU A 1 97 ? 2.023 10.882 -7.440 1.00 94.00 97 GLU A CA 1
ATOM 783 C C . GLU A 1 97 ? 3.429 10.665 -6.886 1.00 94.00 97 GLU A C 1
ATOM 785 O O . GLU A 1 97 ? 3.949 11.485 -6.127 1.00 94.00 97 GLU A O 1
ATOM 790 N N . ILE A 1 98 ? 4.054 9.564 -7.291 1.00 91.88 98 ILE A N 1
ATOM 791 C CA . ILE A 1 98 ? 5.468 9.300 -7.045 1.00 91.88 98 ILE A CA 1
ATOM 792 C C . ILE A 1 98 ? 6.203 9.210 -8.373 1.00 91.88 98 ILE A C 1
ATOM 794 O O . ILE A 1 98 ? 5.747 8.546 -9.300 1.00 91.88 98 ILE A O 1
ATOM 798 N N . ASP A 1 99 ? 7.346 9.879 -8.441 1.00 88.12 99 ASP A N 1
ATOM 799 C CA . ASP A 1 99 ? 8.199 9.943 -9.621 1.00 88.12 99 ASP A CA 1
ATOM 800 C C . ASP A 1 99 ? 9.373 8.973 -9.457 1.00 88.12 99 ASP A C 1
ATOM 802 O O . ASP A 1 99 ? 10.011 8.906 -8.398 1.00 88.12 99 ASP A O 1
ATOM 806 N N . SER A 1 100 ? 9.634 8.182 -10.493 1.00 84.75 100 SER A N 1
ATOM 807 C CA . SER A 1 100 ? 10.742 7.229 -10.500 1.00 84.75 100 SER A CA 1
ATOM 808 C C . SER A 1 100 ? 12.106 7.917 -10.584 1.00 84.75 100 SER A C 1
ATOM 810 O O . SER A 1 100 ? 13.079 7.458 -9.966 1.00 84.75 100 SER A O 1
ATOM 812 N N . GL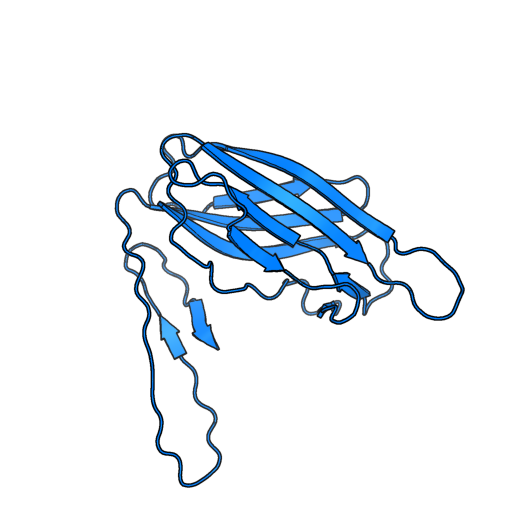Y A 1 101 ? 12.167 9.052 -11.284 1.00 81.31 101 GLY A N 1
ATOM 813 C CA . GLY A 1 101 ? 13.345 9.870 -11.510 1.00 81.31 101 GLY A CA 1
ATOM 814 C C . GLY A 1 101 ? 14.568 9.042 -11.896 1.00 81.31 101 GLY A C 1
ATOM 815 O O . GLY A 1 101 ? 14.505 8.057 -12.627 1.00 81.31 101 GLY A O 1
ATOM 816 N N . SER A 1 102 ? 15.720 9.410 -11.338 1.00 72.12 102 SER A N 1
ATOM 817 C CA . SER A 1 102 ? 16.965 8.642 -11.465 1.00 72.12 102 SER A CA 1
ATOM 818 C C . SER A 1 102 ? 17.184 7.639 -10.320 1.00 72.12 102 SER A C 1
ATOM 820 O O . SER A 1 102 ? 18.304 7.164 -10.121 1.00 72.12 102 SER A O 1
ATOM 822 N N . ASN A 1 103 ? 16.161 7.335 -9.515 1.00 73.31 103 ASN A N 1
ATOM 823 C CA . ASN A 1 103 ? 16.299 6.587 -8.257 1.00 73.31 103 ASN A CA 1
ATOM 824 C C . ASN A 1 103 ? 16.124 5.072 -8.432 1.00 73.31 103 ASN A C 1
ATOM 826 O O . ASN A 1 103 ? 15.453 4.395 -7.653 1.00 73.31 103 ASN A O 1
ATOM 830 N N . LEU A 1 104 ? 16.764 4.523 -9.461 1.00 77.38 104 LEU A N 1
ATOM 831 C CA . LEU A 1 104 ? 16.728 3.094 -9.749 1.00 77.38 104 LEU A CA 1
ATOM 832 C C . LEU A 1 104 ? 17.639 2.319 -8.787 1.00 77.38 104 LEU A C 1
ATOM 834 O O . LEU A 1 104 ? 18.748 2.754 -8.475 1.00 77.38 104 LEU A O 1
ATOM 838 N N . LYS A 1 105 ? 17.182 1.134 -8.365 1.00 80.06 105 LYS A N 1
ATOM 839 C CA . LYS A 1 105 ? 17.902 0.190 -7.489 1.00 80.06 105 LYS A CA 1
ATOM 840 C C . LYS A 1 105 ? 18.304 0.774 -6.127 1.00 80.06 105 LYS A C 1
ATOM 842 O O . LYS A 1 105 ? 19.304 0.363 -5.544 1.00 80.06 105 LYS A O 1
ATOM 847 N N . LYS A 1 106 ? 17.540 1.744 -5.625 1.00 85.31 106 LYS A N 1
ATOM 848 C CA . LYS A 1 106 ? 17.700 2.307 -4.282 1.00 85.31 106 LYS A CA 1
ATOM 849 C C . LYS A 1 106 ? 16.410 2.113 -3.506 1.00 85.31 106 LYS A C 1
ATOM 851 O O . LYS A 1 106 ? 15.330 2.371 -4.031 1.00 85.31 106 LYS A O 1
ATOM 856 N N . THR A 1 107 ? 16.535 1.682 -2.254 1.00 88.44 107 THR A N 1
ATOM 857 C CA . THR A 1 107 ? 15.395 1.698 -1.334 1.00 88.44 107 THR A CA 1
ATOM 858 C C . THR A 1 107 ? 15.100 3.144 -0.960 1.00 88.44 107 THR A C 1
ATOM 860 O O . THR A 1 107 ? 15.997 3.877 -0.542 1.00 88.44 107 THR A O 1
ATOM 863 N N . LEU A 1 108 ? 13.849 3.542 -1.131 1.00 91.44 108 LEU A N 1
ATOM 864 C CA . LEU A 1 108 ? 13.322 4.857 -0.812 1.00 91.44 108 LEU A CA 1
ATOM 865 C C . LEU A 1 108 ? 12.287 4.710 0.299 1.00 91.44 108 LEU A C 1
ATOM 867 O O . LEU A 1 108 ? 11.529 3.742 0.315 1.00 91.44 108 LEU A O 1
ATOM 871 N N . THR A 1 109 ? 12.227 5.704 1.180 1.00 92.81 109 THR A N 1
ATOM 872 C CA . THR A 1 109 ? 11.152 5.833 2.165 1.00 92.81 109 THR A CA 1
ATOM 873 C C . THR A 1 109 ? 10.312 7.046 1.791 1.00 92.81 109 THR A C 1
ATOM 875 O O . THR A 1 109 ? 10.784 8.182 1.849 1.00 92.81 109 THR A O 1
ATOM 878 N N . GLY A 1 110 ? 9.073 6.804 1.376 1.00 93.19 110 GLY A N 1
ATOM 879 C CA . GLY A 1 110 ? 8.065 7.835 1.152 1.00 93.19 110 GLY A CA 1
ATOM 880 C C . GLY A 1 110 ? 7.263 8.055 2.427 1.00 93.19 110 GLY A C 1
ATOM 881 O O . GLY A 1 110 ? 6.992 7.097 3.146 1.00 93.19 110 GLY A O 1
ATOM 882 N N . ARG A 1 111 ? 6.880 9.302 2.705 1.00 94.88 111 ARG A N 1
ATOM 883 C CA . ARG A 1 111 ? 5.985 9.631 3.820 1.00 94.88 111 ARG A CA 1
ATOM 884 C C . ARG A 1 111 ? 4.766 10.358 3.299 1.00 94.88 111 ARG A C 1
ATOM 886 O O . ARG A 1 111 ? 4.890 11.356 2.592 1.00 94.88 111 ARG A O 1
ATOM 893 N N . ILE A 1 112 ? 3.603 9.844 3.655 1.00 94.56 112 ILE A N 1
ATOM 894 C CA . ILE A 1 112 ? 2.306 10.392 3.291 1.00 94.56 112 ILE A CA 1
ATOM 895 C C . ILE A 1 112 ? 1.698 10.974 4.563 1.00 94.56 112 ILE A C 1
ATOM 897 O O . ILE A 1 112 ? 1.531 10.269 5.557 1.00 94.56 112 ILE A O 1
ATOM 901 N N . HIS A 1 113 ? 1.411 12.271 4.536 1.00 90.62 113 HIS A N 1
ATOM 902 C CA . HIS A 1 113 ? 0.992 13.033 5.707 1.00 90.62 113 HIS A CA 1
ATOM 903 C C . HIS A 1 113 ? -0.495 13.386 5.623 1.00 90.62 113 HIS A C 1
ATOM 905 O O . HIS A 1 113 ? -0.933 13.944 4.619 1.00 90.62 113 HIS A O 1
ATOM 911 N N . SER A 1 114 ? -1.242 13.135 6.695 1.00 86.19 114 SER A N 1
ATOM 912 C CA . SER A 1 114 ? -2.501 13.821 7.002 1.00 86.19 114 SER A CA 1
ATOM 913 C C . SER A 1 114 ? -2.344 14.664 8.267 1.00 86.19 114 SER A C 1
ATOM 915 O O . SER A 1 114 ? -1.276 14.699 8.882 1.00 86.19 114 SER A O 1
ATOM 917 N N . GLU A 1 115 ? -3.406 15.365 8.663 1.00 83.75 115 GLU A N 1
ATOM 918 C CA . GLU A 1 115 ? -3.402 16.139 9.905 1.00 83.75 115 GLU A CA 1
ATOM 919 C C . GLU A 1 115 ? -3.126 15.264 11.131 1.00 83.75 115 GLU A C 1
ATOM 921 O O . GLU A 1 115 ? -2.440 15.711 12.052 1.00 83.75 115 GLU A O 1
ATOM 926 N N . ASP A 1 116 ? -3.624 14.026 11.133 1.00 82.94 116 ASP A N 1
ATOM 927 C CA . ASP A 1 116 ? -3.651 13.157 12.311 1.00 82.94 116 ASP A CA 1
ATOM 928 C C . ASP A 1 116 ? -2.770 11.913 12.186 1.00 82.94 116 ASP A C 1
ATOM 930 O O . ASP A 1 116 ? -2.575 11.200 13.177 1.00 82.94 116 ASP A O 1
ATOM 934 N N . CYS A 1 117 ? -2.210 11.658 11.000 1.00 88.69 117 CYS A N 1
ATOM 935 C CA . CYS A 1 117 ? -1.465 10.445 10.707 1.00 88.69 117 CYS A CA 1
ATOM 936 C C . CYS A 1 117 ? -0.280 10.676 9.757 1.00 88.69 117 CYS A C 1
ATOM 938 O O . CYS A 1 117 ? -0.314 11.521 8.863 1.00 88.69 117 CYS A O 1
ATOM 940 N N . ILE A 1 118 ? 0.775 9.880 9.935 1.00 93.00 118 ILE A N 1
ATOM 941 C CA . ILE A 1 118 ? 1.845 9.724 8.949 1.00 93.00 118 ILE A CA 1
ATOM 942 C C . ILE A 1 118 ? 1.925 8.247 8.572 1.00 93.00 118 ILE A C 1
ATOM 944 O O . ILE A 1 118 ? 2.082 7.385 9.441 1.00 93.00 118 ILE A O 1
ATOM 948 N N . LEU A 1 119 ? 1.819 7.974 7.274 1.00 95.50 119 LEU A N 1
ATOM 949 C CA . LEU A 1 119 ? 2.024 6.658 6.685 1.00 95.50 119 LEU A CA 1
ATOM 950 C C . LEU A 1 119 ? 3.364 6.645 5.950 1.00 95.50 119 LEU A C 1
ATOM 952 O O . LEU A 1 119 ? 3.538 7.318 4.933 1.00 95.50 119 LEU A O 1
ATOM 956 N N . ASP A 1 120 ? 4.292 5.848 6.460 1.00 95.56 120 ASP A N 1
ATOM 957 C CA . ASP A 1 120 ? 5.575 5.585 5.827 1.00 95.56 120 ASP A CA 1
ATOM 958 C C . ASP A 1 120 ? 5.452 4.375 4.893 1.00 95.56 120 ASP A C 1
ATOM 960 O O . ASP A 1 120 ? 4.827 3.361 5.226 1.00 95.56 120 ASP A O 1
ATOM 964 N N . MET A 1 121 ? 6.088 4.471 3.730 1.00 95.06 121 MET A N 1
ATOM 965 C CA . MET A 1 121 ? 6.203 3.400 2.747 1.00 95.06 121 MET A CA 1
ATOM 966 C C . MET A 1 121 ? 7.667 3.209 2.371 1.00 95.06 121 MET A C 1
ATOM 968 O O . MET A 1 121 ? 8.278 4.135 1.838 1.00 95.06 121 MET A O 1
ATOM 972 N N . ASP A 1 122 ? 8.205 2.004 2.554 1.00 93.50 122 ASP A N 1
ATOM 973 C CA . ASP A 1 122 ? 9.482 1.632 1.941 1.00 93.50 122 ASP A CA 1
ATOM 974 C C . ASP A 1 122 ? 9.231 0.967 0.590 1.00 93.50 122 ASP A C 1
ATOM 976 O O . ASP A 1 122 ? 8.436 0.030 0.478 1.00 93.50 122 ASP A O 1
ATOM 980 N N . TYR A 1 123 ? 9.919 1.433 -0.446 1.00 93.12 123 TYR A N 1
ATOM 981 C CA . TYR A 1 123 ? 9.740 0.957 -1.813 1.00 93.12 123 TYR A CA 1
ATOM 982 C C . TYR A 1 123 ? 11.009 1.137 -2.647 1.00 93.12 123 TYR A C 1
ATOM 984 O O . TYR A 1 123 ? 11.979 1.758 -2.217 1.00 93.12 123 TYR A O 1
ATOM 992 N N . MET A 1 124 ? 11.025 0.576 -3.852 1.00 91.56 124 MET A N 1
ATOM 993 C CA . MET A 1 124 ? 12.120 0.747 -4.805 1.00 91.56 124 MET A CA 1
ATOM 994 C C . MET A 1 124 ? 11.616 0.686 -6.243 1.00 91.56 124 MET A C 1
ATOM 996 O O . MET A 1 124 ? 10.716 -0.092 -6.568 1.00 91.56 124 MET A O 1
ATOM 1000 N N . PHE A 1 125 ? 12.269 1.453 -7.116 1.00 90.81 125 PHE A N 1
ATOM 1001 C CA . PHE A 1 125 ? 12.152 1.305 -8.561 1.00 90.81 125 PHE A CA 1
ATOM 1002 C C . PHE A 1 125 ? 13.270 0.416 -9.115 1.00 90.81 125 PHE A C 1
ATOM 1004 O O . PHE A 1 125 ? 14.459 0.621 -8.874 1.00 90.81 125 PHE A O 1
ATOM 1011 N N . LEU A 1 126 ? 12.877 -0.583 -9.889 1.00 87.06 126 LEU A N 1
ATOM 1012 C CA . LEU A 1 126 ? 13.725 -1.560 -10.551 1.00 87.06 126 LEU A CA 1
ATOM 1013 C C . LEU A 1 126 ? 13.732 -1.291 -12.052 1.00 87.06 126 LEU A C 1
ATOM 1015 O O . LEU A 1 126 ? 12.683 -1.343 -12.698 1.00 87.06 126 LEU A O 1
ATOM 1019 N N . ALA A 1 127 ? 14.925 -1.051 -12.601 1.00 82.31 127 ALA A N 1
ATOM 1020 C CA . ALA A 1 127 ? 15.129 -0.839 -14.036 1.00 82.31 127 ALA A CA 1
ATOM 1021 C C . ALA A 1 127 ? 14.679 -2.056 -14.859 1.00 82.31 127 ALA A C 1
ATOM 1023 O O . ALA A 1 127 ? 14.022 -1.925 -15.885 1.00 82.31 127 ALA A O 1
ATOM 1024 N N . VAL A 1 128 ? 15.005 -3.248 -14.358 1.00 77.62 128 VAL A N 1
ATOM 1025 C CA . VAL A 1 128 ? 14.579 -4.532 -14.905 1.00 77.62 128 VAL A CA 1
ATOM 1026 C C . VAL A 1 128 ? 14.095 -5.360 -13.724 1.00 77.62 128 VAL A C 1
ATOM 1028 O O . VAL A 1 128 ? 14.819 -5.512 -12.741 1.00 77.62 128 VAL A O 1
ATOM 1031 N N . GLY A 1 129 ? 12.857 -5.833 -13.799 1.00 75.50 129 GLY A N 1
ATOM 1032 C CA . GLY A 1 129 ? 12.234 -6.679 -12.791 1.00 75.50 129 GLY A CA 1
ATOM 1033 C C . GLY A 1 129 ? 11.375 -7.728 -13.478 1.00 75.50 129 GLY A C 1
ATOM 1034 O O . GLY A 1 129 ? 10.866 -7.490 -14.573 1.00 75.50 129 GLY A O 1
ATOM 1035 N N . VAL A 1 130 ? 11.248 -8.886 -12.843 1.00 74.88 130 VAL A N 1
ATOM 1036 C CA . VAL A 1 130 ? 10.366 -9.964 -13.283 1.00 74.88 130 VAL A CA 1
ATOM 1037 C C . VAL A 1 130 ? 9.466 -10.298 -12.107 1.00 74.88 130 VAL A C 1
ATOM 1039 O O . VAL A 1 130 ? 9.939 -10.430 -10.979 1.00 74.88 130 VAL A O 1
ATOM 1042 N N . GLU A 1 131 ? 8.170 -10.404 -12.362 1.00 75.75 131 GLU A N 1
ATOM 1043 C CA . GLU A 1 131 ? 7.233 -10.965 -11.398 1.00 75.75 131 GLU A CA 1
ATOM 1044 C C . GLU A 1 131 ? 7.226 -12.486 -11.550 1.00 75.75 131 GLU A C 1
ATOM 1046 O O . GLU A 1 131 ? 7.083 -13.006 -12.657 1.00 75.75 131 GLU A O 1
ATOM 1051 N N . VAL A 1 132 ? 7.395 -13.199 -10.438 1.00 73.25 132 VAL A N 1
ATOM 1052 C CA . VAL A 1 132 ? 7.389 -14.662 -10.406 1.00 73.25 132 VAL A CA 1
ATOM 1053 C C . VAL A 1 132 ? 6.495 -15.123 -9.264 1.00 73.25 132 VAL A C 1
AT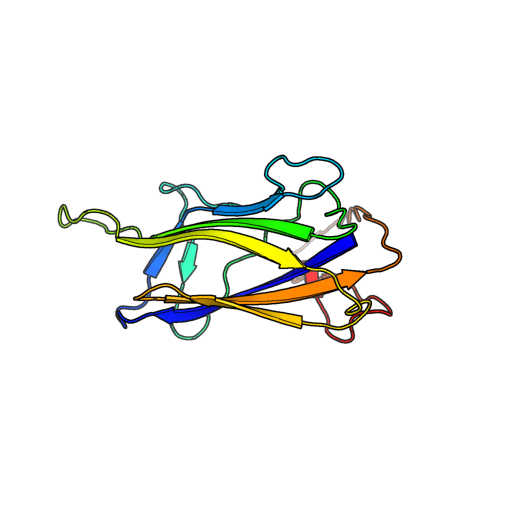OM 1055 O O . VAL A 1 132 ? 6.576 -14.603 -8.153 1.00 73.25 132 VAL A O 1
ATOM 1058 N N . VAL A 1 133 ? 5.662 -16.125 -9.536 1.00 74.00 133 VAL A N 1
ATOM 1059 C CA . VAL A 1 133 ? 4.881 -16.829 -8.517 1.00 74.00 133 VAL A CA 1
ATOM 1060 C C . VAL A 1 133 ? 5.627 -18.108 -8.157 1.00 74.00 133 VAL A C 1
ATOM 1062 O O . VAL A 1 133 ? 5.868 -18.947 -9.022 1.00 74.00 133 VAL A O 1
ATOM 1065 N N . ILE A 1 134 ? 5.978 -18.266 -6.881 1.00 73.62 134 ILE A N 1
ATOM 1066 C CA . ILE A 1 134 ? 6.579 -19.494 -6.354 1.00 73.62 134 ILE A CA 1
ATOM 1067 C C . ILE A 1 134 ? 5.499 -20.225 -5.559 1.00 73.62 134 ILE A C 1
ATOM 1069 O O . ILE A 1 134 ? 5.017 -19.717 -4.549 1.00 73.62 134 ILE A O 1
ATOM 1073 N N . GLN A 1 135 ? 5.100 -21.406 -6.026 1.00 73.31 135 GLN A N 1
ATOM 1074 C CA . GLN A 1 135 ? 4.212 -22.297 -5.282 1.00 73.31 135 GLN A CA 1
ATOM 1075 C C . GLN A 1 135 ? 5.056 -23.324 -4.539 1.00 73.31 135 GLN A C 1
ATOM 1077 O O . GLN A 1 135 ? 5.851 -24.035 -5.154 1.00 73.31 135 GLN A O 1
ATOM 1082 N N . VAL A 1 136 ? 4.876 -23.404 -3.223 1.00 73.19 136 VAL A N 1
ATOM 1083 C CA . VAL A 1 136 ? 5.548 -24.401 -2.391 1.00 73.19 136 VAL A CA 1
ATOM 1084 C C . VAL A 1 136 ? 4.511 -25.369 -1.848 1.00 73.19 136 VAL A C 1
ATOM 1086 O O . VAL A 1 136 ? 3.532 -24.959 -1.231 1.00 73.19 136 VAL A O 1
ATOM 1089 N N . PHE A 1 137 ? 4.744 -26.659 -2.074 1.00 73.81 137 PHE A N 1
ATOM 1090 C CA . PHE A 1 137 ? 3.945 -27.739 -1.512 1.00 73.81 137 PHE A CA 1
ATOM 1091 C C . PHE A 1 137 ? 4.759 -28.421 -0.420 1.00 73.81 137 PHE A C 1
ATOM 1093 O O . PHE A 1 137 ? 5.901 -28.819 -0.650 1.00 73.81 137 PHE A O 1
ATOM 1100 N N . THR A 1 138 ? 4.173 -28.564 0.762 1.00 69.50 138 THR A N 1
ATOM 1101 C CA . THR A 1 138 ? 4.761 -29.324 1.862 1.00 69.50 138 THR A CA 1
ATOM 1102 C C . THR A 1 138 ? 3.850 -30.513 2.160 1.00 69.50 138 THR A C 1
ATOM 1104 O O . THR A 1 138 ? 2.656 -30.350 2.402 1.00 69.50 138 THR A O 1
ATOM 1107 N N . ALA A 1 139 ? 4.392 -31.729 2.101 1.00 71.19 139 ALA A N 1
ATOM 1108 C CA . ALA A 1 139 ? 3.736 -32.900 2.675 1.00 71.19 139 ALA A CA 1
ATOM 1109 C C . ALA A 1 139 ? 4.141 -32.943 4.149 1.00 71.19 139 ALA A C 1
ATOM 1111 O O . ALA A 1 139 ? 5.338 -32.972 4.440 1.00 71.19 139 ALA A O 1
ATOM 1112 N N . VAL A 1 140 ? 3.183 -32.853 5.072 1.00 68.56 140 VAL A N 1
ATOM 1113 C CA . VAL A 1 140 ? 3.500 -32.780 6.504 1.00 68.56 140 VAL A CA 1
ATOM 1114 C C . VAL A 1 140 ? 2.688 -33.805 7.286 1.00 68.56 140 VAL A C 1
ATOM 1116 O O . VAL A 1 140 ? 1.463 -33.731 7.308 1.00 68.56 140 VAL A O 1
ATOM 1119 N N . ASP A 1 141 ? 3.389 -34.720 7.961 1.00 66.81 141 ASP A N 1
ATOM 1120 C CA . ASP A 1 141 ? 2.804 -35.760 8.824 1.00 66.81 141 ASP A CA 1
ATOM 1121 C C . ASP A 1 141 ? 2.663 -35.306 10.298 1.00 66.81 141 ASP A C 1
ATOM 1123 O O . ASP A 1 141 ? 2.135 -36.038 11.134 1.00 66.81 141 ASP A O 1
ATOM 1127 N N . SER A 1 142 ? 3.143 -34.103 10.655 1.00 63.06 142 SER A N 1
ATOM 1128 C CA . SER A 1 142 ? 3.076 -33.528 12.013 1.00 63.06 142 SER A CA 1
ATOM 1129 C C . SER A 1 142 ? 3.261 -31.990 11.997 1.00 63.06 142 SER A C 1
ATOM 1131 O O . SER A 1 142 ? 3.738 -31.459 10.996 1.00 63.06 142 SER A O 1
ATOM 1133 N N . PRO A 1 143 ? 2.883 -31.221 13.039 1.00 64.56 143 PRO A N 1
ATOM 1134 C CA . PRO A 1 143 ? 2.965 -29.758 12.996 1.00 64.56 143 PRO A CA 1
ATOM 1135 C C . PRO A 1 143 ? 4.414 -29.237 13.034 1.00 64.56 143 PRO A C 1
ATOM 1137 O O . PRO A 1 143 ? 5.166 -29.500 13.974 1.00 64.56 143 PRO A O 1
ATOM 1140 N N . HIS A 1 144 ? 4.781 -28.423 12.040 1.00 67.38 144 HIS A N 1
ATOM 1141 C CA . HIS A 1 144 ? 6.070 -27.728 11.963 1.00 67.38 144 HIS A CA 1
ATOM 1142 C C . HIS A 1 144 ? 5.891 -26.233 11.665 1.00 67.38 144 HIS A C 1
ATOM 1144 O O . HIS A 1 144 ? 4.997 -25.838 10.918 1.00 67.38 144 HIS A O 1
ATOM 1150 N N . HIS A 1 145 ? 6.782 -25.403 12.219 1.00 69.06 145 HIS A N 1
ATOM 1151 C CA . HIS A 1 145 ? 6.914 -23.992 11.853 1.00 69.06 145 HIS A CA 1
ATOM 1152 C C . HIS A 1 145 ? 7.811 -23.867 10.617 1.00 69.06 145 HIS A C 1
ATOM 1154 O O . HIS A 1 145 ? 9.029 -24.012 10.716 1.00 69.06 145 HIS A O 1
ATOM 1160 N N . VAL A 1 146 ? 7.214 -23.597 9.457 1.00 68.81 146 VAL A N 1
ATOM 1161 C CA . VAL A 1 146 ? 7.936 -23.319 8.206 1.00 68.81 146 VAL A CA 1
ATOM 1162 C C . VAL A 1 146 ? 8.013 -21.805 8.015 1.00 68.81 146 VAL A C 1
ATOM 1164 O O . VAL A 1 146 ? 7.038 -21.114 8.293 1.00 68.81 146 VAL A O 1
ATOM 1167 N N . ARG A 1 147 ? 9.162 -21.289 7.564 1.00 69.81 147 ARG A N 1
ATOM 1168 C CA . ARG A 1 147 ? 9.321 -19.890 7.136 1.00 69.81 147 ARG A CA 1
ATOM 1169 C C . ARG A 1 147 ? 9.881 -19.847 5.728 1.00 69.81 147 ARG A C 1
ATOM 1171 O O . ARG A 1 147 ? 10.822 -20.587 5.431 1.00 69.81 147 ARG A O 1
ATOM 1178 N N . PHE A 1 148 ? 9.353 -18.949 4.905 1.00 69.19 148 PHE A N 1
ATOM 1179 C CA . PHE A 1 148 ? 9.871 -18.701 3.565 1.00 69.19 148 PHE A CA 1
ATOM 1180 C C . PHE A 1 148 ? 10.559 -17.340 3.490 1.00 69.19 148 PHE A C 1
ATOM 1182 O O . PHE A 1 148 ? 10.008 -16.312 3.886 1.00 69.19 148 PHE A O 1
ATOM 1189 N N . PHE A 1 149 ? 11.770 -17.344 2.939 1.00 65.81 149 PHE A N 1
ATOM 1190 C CA . PHE A 1 149 ? 12.549 -16.140 2.680 1.00 65.81 149 PHE A CA 1
ATOM 1191 C C . PHE A 1 149 ? 12.818 -16.036 1.183 1.00 65.81 149 PHE A C 1
ATOM 1193 O O . PHE A 1 149 ? 13.198 -17.023 0.550 1.00 65.81 149 PHE A O 1
ATOM 1200 N N . ALA A 1 150 ? 12.654 -14.838 0.625 1.00 66.50 150 ALA A N 1
ATOM 1201 C CA . ALA A 1 150 ? 13.211 -14.498 -0.677 1.00 66.50 150 ALA A CA 1
ATOM 1202 C C . ALA A 1 150 ? 14.252 -13.402 -0.506 1.00 66.50 150 ALA A C 1
ATOM 1204 O O . ALA A 1 150 ? 14.051 -12.429 0.226 1.00 66.50 150 ALA A O 1
ATOM 1205 N N . SER A 1 151 ? 15.346 -13.561 -1.237 1.00 65.75 151 SER A N 1
ATOM 1206 C CA . SER A 1 151 ? 16.367 -12.545 -1.412 1.00 65.75 151 SER A CA 1
ATOM 1207 C C . SER A 1 151 ? 16.427 -12.140 -2.879 1.00 65.75 151 SER A C 1
ATOM 1209 O O . SER A 1 151 ? 16.114 -12.915 -3.785 1.00 65.75 151 SER A O 1
ATOM 1211 N N . SER A 1 152 ? 16.808 -10.892 -3.118 1.00 69.12 152 SER A N 1
ATOM 1212 C CA . SER A 1 152 ? 17.062 -10.378 -4.456 1.00 69.12 152 SER A CA 1
ATOM 1213 C C . SER A 1 152 ? 18.359 -9.590 -4.433 1.00 69.12 152 SER A C 1
ATOM 1215 O O . SER A 1 152 ? 18.633 -8.879 -3.472 1.00 69.12 152 SER A O 1
ATOM 1217 N N . SER A 1 153 ? 19.143 -9.651 -5.509 1.00 70.38 153 SER A N 1
ATOM 1218 C CA . SER A 1 153 ? 20.416 -8.924 -5.610 1.00 70.38 153 SER A CA 1
ATOM 1219 C C . SER A 1 153 ? 20.263 -7.397 -5.580 1.00 70.38 153 SER A C 1
ATOM 1221 O O . SER A 1 153 ? 21.256 -6.680 -5.616 1.00 70.38 153 SER A O 1
ATOM 1223 N N . CYS A 1 154 ? 19.031 -6.886 -5.621 1.00 67.44 154 CYS A N 1
ATOM 1224 C CA . CYS A 1 154 ? 18.728 -5.460 -5.558 1.00 67.44 154 CYS A CA 1
ATOM 1225 C C . CYS A 1 154 ? 18.204 -4.994 -4.194 1.00 67.44 154 CYS A C 1
ATOM 1227 O O . CYS A 1 154 ? 17.927 -3.806 -4.050 1.00 67.44 154 CYS A O 1
ATOM 1229 N N . PHE A 1 155 ? 18.003 -5.891 -3.226 1.00 71.12 155 PHE A N 1
ATOM 1230 C CA . PHE A 1 155 ? 17.451 -5.541 -1.920 1.00 71.12 155 PHE A CA 1
ATOM 1231 C C . PHE A 1 155 ? 18.119 -6.369 -0.822 1.00 71.12 155 PHE A C 1
ATOM 1233 O O . PHE A 1 155 ? 17.917 -7.577 -0.738 1.00 71.12 155 PHE A O 1
ATOM 1240 N N . ASP A 1 156 ? 18.901 -5.698 0.023 1.00 70.88 156 ASP A N 1
ATOM 1241 C CA . ASP A 1 156 ? 19.771 -6.356 1.006 1.00 70.88 156 ASP A CA 1
ATOM 1242 C C . ASP A 1 156 ? 19.021 -6.910 2.229 1.00 70.88 156 ASP A C 1
ATOM 1244 O O . ASP A 1 156 ? 19.601 -7.638 3.033 1.00 70.88 156 ASP A O 1
ATOM 1248 N N . LYS A 1 157 ? 17.740 -6.558 2.407 1.00 70.06 157 LYS A N 1
ATOM 1249 C CA . LYS A 1 157 ? 16.927 -7.049 3.528 1.00 70.06 157 LYS A CA 1
ATOM 1250 C C . LYS A 1 157 ? 16.136 -8.286 3.114 1.00 70.06 157 LYS A C 1
ATOM 1252 O O . LYS A 1 157 ? 15.582 -8.348 2.020 1.00 70.06 157 LYS A O 1
ATOM 1257 N N . GLU A 1 158 ? 16.017 -9.239 4.031 1.00 68.00 158 GLU A N 1
ATOM 1258 C CA . GLU A 1 158 ? 15.116 -10.374 3.855 1.00 68.00 158 GLU A CA 1
ATOM 1259 C C . GLU A 1 158 ? 13.662 -9.897 3.849 1.00 68.00 158 GLU A C 1
ATOM 1261 O O . GLU A 1 158 ? 13.224 -9.153 4.732 1.00 68.00 158 GLU A O 1
ATOM 1266 N N . ILE A 1 159 ? 12.905 -10.340 2.847 1.00 64.75 159 ILE A N 1
ATOM 1267 C CA . ILE A 1 159 ? 11.457 -10.162 2.813 1.00 64.75 159 ILE A CA 1
ATOM 1268 C C . ILE A 1 159 ? 10.857 -11.458 3.344 1.00 64.75 159 ILE A C 1
ATOM 1270 O O . ILE A 1 159 ? 10.999 -12.510 2.719 1.00 64.75 159 ILE A O 1
ATOM 1274 N N . VAL A 1 160 ? 10.216 -11.387 4.511 1.00 59.75 160 VAL A N 1
ATOM 1275 C CA . VAL A 1 160 ? 9.501 -12.530 5.089 1.00 59.75 160 VAL A CA 1
ATOM 1276 C C . VAL A 1 160 ? 8.228 -12.747 4.283 1.00 59.75 160 VAL A C 1
ATOM 1278 O O . VAL A 1 160 ? 7.381 -11.856 4.201 1.00 59.75 160 VAL A O 1
ATOM 1281 N N . ILE A 1 161 ? 8.106 -13.926 3.679 1.00 56.72 161 ILE A N 1
ATOM 1282 C CA . ILE A 1 161 ? 6.990 -14.290 2.808 1.00 56.72 161 ILE A CA 1
ATOM 1283 C C . ILE A 1 161 ? 6.148 -15.357 3.510 1.00 56.72 161 ILE A C 1
ATOM 1285 O O . ILE A 1 161 ? 5.990 -16.449 2.983 1.00 56.72 161 ILE A O 1
ATOM 1289 N N . PHE A 1 162 ? 5.590 -15.015 4.676 1.00 51.62 162 PHE A N 1
ATOM 1290 C CA . PHE A 1 162 ? 4.802 -15.895 5.563 1.00 51.62 162 PHE A CA 1
ATOM 1291 C C . PHE A 1 162 ? 5.632 -16.784 6.512 1.00 51.62 162 PHE A C 1
ATOM 1293 O O . PHE A 1 162 ? 6.658 -17.379 6.098 1.00 51.62 162 PHE A O 1
#

InterPro domains:
  IPR046533 Domain of unknown function DUF6598 [PF20241] (1-162)

Sequence (162 aa):
MMQVFSLRLSSYKSKSYPISIYGIFAVRDDLKPLRNYVFNRSRDNPVMIHQDSLALPLRSPCRGMYVVDRALLEVDLWVKKEGDGSTDEQLLSMYVEIDSGSNLKKTLTGRIHSEDCILDMDYMFLAVGVEVVIQVFTAVDSPHHVRFFASSSCFDKEIVIF